Protein AF-A0A099NRI6-F1 (afdb_monomer)

Radius of gyration: 24.48 Å; Cα contacts (8 Å, |Δi|>4): 90; chains: 1; bounding box: 58×40×62 Å

Foldseek 3Di:
DDPPVVVVPPPPPPPDPDPDPDDPDDDDPDDDDDDQCPPPVRVHQFDDDDVPDDCVVVLVDQLVADDPGHHAALSNDDVNRSHPVRRVVRVVSVVQVVCVVVVNDDDDDDDD

Secondary structure (DSSP, 8-state):
---GGGGTTT--TT---S------PPPPS------TTT-TTTSSSS--PPTT---HHHHHHHHH-BTTB---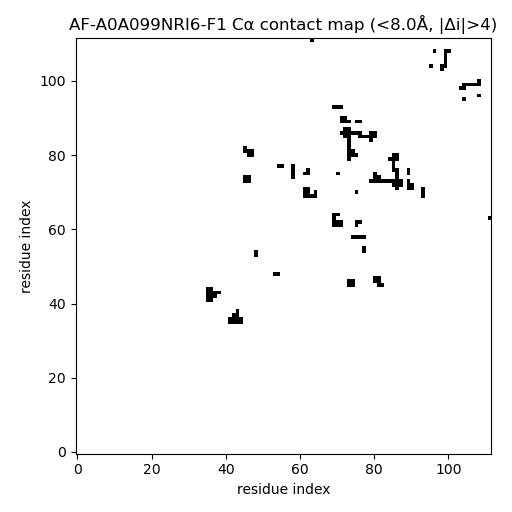SGGG-STTTTSHHHHHHHHHHHHHHHHHHTTSS--PPP--

Solvent-accessible surface area (backbone atoms only — not comparable to full-atom values): 7332 Å² total; per-residue (Å²): 132,84,63,75,65,73,74,54,76,77,61,67,90,76,75,79,87,62,91,77,82,69,79,83,77,74,80,78,95,74,87,87,82,88,57,43,63,75,34,91,89,61,58,35,88,64,60,78,78,59,95,89,62,76,61,61,67,60,25,52,52,33,63,66,38,55,97,92,46,76,50,60,29,23,78,30,35,80,75,41,48,54,32,72,67,12,23,50,50,28,42,50,52,51,51,51,52,51,32,32,75,71,71,76,40,92,74,83,77,87,87,126

InterPro domains:
  IPR002937 Amine oxidase [PF01593] (25-99)
  IPR036188 FAD/NAD(P)-binding domain superfamily [G3DSA:3.50.50.60] (4-105)
  IPR036188 FAD/NAD(P)-binding domain superfamily [SSF51905] (36-99)
  IPR050281 Flavin monoamine oxidase and related enzymes [PTHR10742] (23-101)

Structure (mmCIF, N/CA/C/O backbone):
data_AF-A0A099NRI6-F1
#
_entry.id   AF-A0A099NRI6-F1
#
loop_
_atom_site.group_PDB
_atom_site.id
_atom_site.type_symbol
_atom_site.label_atom_id
_atom_site.label_alt_id
_atom_site.label_comp_id
_atom_site.label_asym_id
_atom_site.label_entity_id
_atom_site.label_seq_id
_atom_site.pdbx_PDB_ins_code
_atom_site.Cartn_x
_atom_site.Cartn_y
_atom_site.Cartn_z
_atom_site.occupancy
_atom_site.B_iso_or_equiv
_atom_site.auth_seq_id
_atom_site.auth_comp_id
_atom_site.auth_asym_id
_atom_site.auth_atom_id
_atom_site.pdbx_PDB_model_num
ATOM 1 N N . MET A 1 1 ? 14.357 18.597 -24.583 1.00 46.09 1 MET A N 1
ATOM 2 C CA . MET A 1 1 ? 15.428 17.756 -24.014 1.00 46.09 1 MET A CA 1
ATOM 3 C C . MET A 1 1 ? 15.302 16.411 -24.700 1.00 46.09 1 MET A C 1
ATOM 5 O O . MET A 1 1 ? 14.300 15.746 -24.494 1.00 46.09 1 MET A O 1
ATOM 9 N N . GLU A 1 2 ? 16.215 16.097 -25.615 1.00 37.53 2 GLU A N 1
ATOM 10 C CA . GLU A 1 2 ? 16.196 14.830 -26.359 1.00 37.53 2 GLU A CA 1
ATOM 11 C C . GLU A 1 2 ? 16.458 13.655 -25.391 1.00 37.53 2 GLU A C 1
ATOM 13 O O . GLU A 1 2 ? 17.351 13.779 -24.544 1.00 37.53 2 GLU A O 1
ATOM 18 N N . PRO A 1 3 ? 15.707 12.539 -25.466 1.00 45.16 3 PRO A N 1
ATOM 19 C CA . PRO A 1 3 ? 15.948 11.371 -24.623 1.00 45.16 3 PRO A CA 1
ATOM 20 C C . PRO A 1 3 ? 17.360 10.811 -24.848 1.00 45.16 3 PRO A C 1
ATOM 22 O O . PRO A 1 3 ? 17.841 10.779 -25.977 1.00 45.16 3 PRO A O 1
ATOM 25 N N . ILE A 1 4 ? 17.997 10.283 -23.795 1.00 54.03 4 ILE A N 1
ATOM 26 C CA . ILE A 1 4 ? 19.332 9.639 -23.845 1.00 54.03 4 ILE A CA 1
ATOM 27 C C . ILE A 1 4 ? 19.427 8.542 -24.928 1.00 54.03 4 ILE A C 1
ATOM 29 O O . ILE A 1 4 ? 20.513 8.282 -25.444 1.00 54.03 4 ILE A O 1
ATOM 33 N N . LEU A 1 5 ? 18.294 7.960 -25.335 1.00 48.59 5 LEU A N 1
ATOM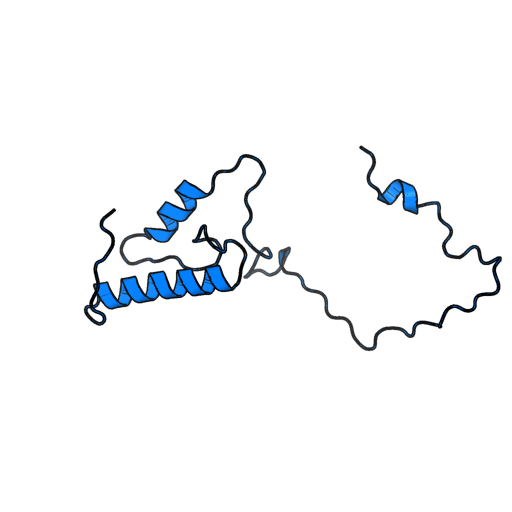 34 C CA . LEU A 1 5 ? 18.203 6.973 -26.414 1.00 48.59 5 LEU A CA 1
ATOM 35 C C . LEU A 1 5 ? 18.783 7.469 -27.752 1.00 48.59 5 LEU A C 1
ATOM 37 O O . LEU A 1 5 ? 19.362 6.668 -28.481 1.00 48.59 5 LEU A O 1
ATOM 41 N N . SER A 1 6 ? 18.723 8.771 -28.061 1.00 49.31 6 SER A N 1
ATOM 42 C CA . SER A 1 6 ? 19.280 9.302 -29.317 1.00 49.31 6 SER A CA 1
ATOM 43 C C . SER A 1 6 ? 20.814 9.298 -29.365 1.00 49.31 6 SER A C 1
ATOM 45 O O . SER A 1 6 ? 21.387 9.358 -30.450 1.00 49.31 6 SER A O 1
ATOM 47 N N . ARG A 1 7 ? 21.500 9.167 -28.217 1.00 48.09 7 ARG A N 1
ATOM 48 C CA . ARG A 1 7 ? 22.970 9.047 -28.152 1.00 48.09 7 ARG A CA 1
ATOM 49 C C . ARG A 1 7 ? 23.482 7.612 -28.260 1.00 48.09 7 ARG A C 1
ATOM 51 O O . ARG A 1 7 ? 24.679 7.427 -28.444 1.00 48.09 7 ARG A O 1
ATOM 58 N N . LEU A 1 8 ? 22.602 6.618 -28.151 1.00 51.50 8 LEU A N 1
ATOM 59 C CA . LEU A 1 8 ? 22.966 5.201 -28.242 1.00 51.50 8 LEU A CA 1
ATOM 60 C C . LEU A 1 8 ? 22.684 4.597 -29.623 1.00 51.50 8 LEU A C 1
ATOM 62 O O . LEU A 1 8 ? 23.219 3.543 -29.934 1.00 51.50 8 LEU A O 1
ATOM 66 N N . ALA A 1 9 ? 21.898 5.267 -30.471 1.00 54.41 9 ALA A N 1
ATOM 67 C CA . ALA A 1 9 ? 21.488 4.730 -31.772 1.00 54.41 9 ALA A CA 1
ATOM 68 C C . ALA A 1 9 ? 22.631 4.582 -32.800 1.00 54.41 9 ALA A C 1
ATOM 70 O O . ALA A 1 9 ? 22.467 3.852 -33.770 1.00 54.41 9 ALA A O 1
ATOM 71 N N . ASN A 1 10 ? 23.770 5.254 -32.593 1.00 51.00 10 ASN A N 1
ATOM 72 C CA . ASN A 1 10 ? 24.896 5.270 -33.539 1.00 51.00 10 ASN A CA 1
ATOM 73 C C . ASN A 1 10 ? 26.183 4.649 -32.976 1.00 51.00 10 ASN A C 1
ATOM 75 O O . ASN A 1 10 ? 27.239 4.783 -33.591 1.00 51.00 10 ASN A O 1
ATOM 79 N N . VAL A 1 11 ? 26.126 4.018 -31.800 1.00 54.19 11 VAL A N 1
ATOM 80 C CA . VAL A 1 11 ? 27.243 3.195 -31.333 1.00 54.19 11 VAL A CA 1
ATOM 81 C C . VAL A 1 11 ? 27.004 1.806 -31.893 1.00 54.19 11 VAL A C 1
ATOM 83 O O . VAL A 1 11 ? 26.160 1.067 -31.392 1.00 54.19 11 VAL A O 1
ATOM 86 N N . ASP A 1 12 ? 27.723 1.491 -32.963 1.00 54.84 12 ASP A N 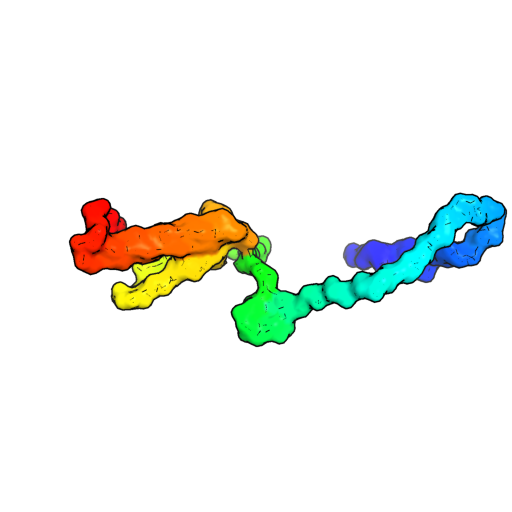1
ATOM 87 C CA . ASP A 1 12 ? 27.823 0.130 -33.458 1.00 54.84 12 ASP A CA 1
ATOM 88 C C . ASP A 1 12 ? 28.593 -0.685 -32.410 1.00 54.84 12 ASP A C 1
ATOM 90 O O . ASP A 1 12 ? 29.818 -0.620 -32.313 1.00 54.84 12 ASP A O 1
ATOM 94 N N . LEU A 1 13 ? 27.856 -1.370 -31.532 1.00 57.50 13 LEU A N 1
ATOM 95 C CA . LEU A 1 13 ? 28.435 -2.222 -30.489 1.00 57.50 13 LEU A CA 1
ATOM 96 C C . LEU A 1 13 ? 29.176 -3.432 -31.085 1.00 57.50 13 LEU A C 1
ATOM 98 O O . LEU A 1 13 ? 29.919 -4.089 -30.355 1.00 57.50 13 LEU A O 1
ATOM 102 N N . ASP A 1 14 ? 29.011 -3.668 -32.390 1.00 55.22 14 ASP A N 1
ATOM 103 C CA . ASP A 1 14 ? 29.600 -4.767 -33.145 1.00 55.22 14 ASP A CA 1
ATOM 104 C C . ASP A 1 14 ? 30.790 -4.321 -34.027 1.00 55.22 14 ASP A C 1
ATOM 106 O O . ASP A 1 14 ? 31.357 -5.147 -34.747 1.00 55.22 14 ASP A O 1
ATOM 110 N N . SER A 1 15 ? 31.225 -3.047 -33.982 1.00 54.59 15 SER A N 1
ATOM 111 C CA . SER A 1 15 ? 32.421 -2.600 -34.717 1.00 54.59 15 SER A CA 1
ATOM 112 C C . SER A 1 15 ? 33.699 -3.095 -34.023 1.00 54.59 15 SER A C 1
ATOM 114 O O . SER A 1 15 ? 34.285 -2.424 -33.168 1.00 54.59 15 SER A O 1
ATOM 116 N N . ASP A 1 16 ? 34.093 -4.316 -34.362 1.00 54.47 16 ASP A N 1
ATOM 117 C CA . ASP A 1 16 ? 35.174 -5.068 -33.737 1.00 54.47 16 ASP A CA 1
ATOM 118 C C . ASP A 1 16 ? 36.514 -4.852 -34.473 1.00 54.47 16 ASP A C 1
ATOM 120 O O . ASP A 1 16 ? 36.836 -5.543 -35.436 1.00 54.47 16 ASP A O 1
ATOM 124 N N . GLU A 1 17 ? 37.313 -3.874 -34.030 1.00 55.03 17 GLU A N 1
ATOM 125 C CA . GLU A 1 17 ? 38.732 -3.728 -34.428 1.00 55.03 17 GLU A CA 1
ATOM 126 C C . GLU A 1 17 ? 39.711 -3.899 -33.245 1.00 55.03 17 GLU A C 1
ATOM 128 O O . GLU A 1 17 ? 40.903 -3.608 -33.353 1.00 55.03 17 GLU A O 1
ATOM 133 N N . THR A 1 18 ? 39.262 -4.439 -32.108 1.00 54.97 18 THR A N 1
ATOM 134 C CA . THR A 1 18 ? 40.155 -4.780 -30.988 1.00 54.97 18 THR A CA 1
ATOM 135 C C . THR A 1 18 ? 39.946 -6.220 -30.574 1.00 54.97 18 THR A C 1
ATOM 137 O O . THR A 1 18 ? 38.971 -6.504 -29.894 1.00 54.97 18 THR A O 1
ATOM 140 N N . GLN A 1 19 ? 40.893 -7.084 -30.960 1.00 51.88 19 GLN A N 1
ATOM 141 C CA . GLN A 1 19 ? 41.028 -8.496 -30.584 1.00 51.88 19 GLN A CA 1
ATOM 142 C C . GLN A 1 19 ? 40.302 -8.824 -29.267 1.00 51.88 19 GLN A C 1
ATOM 144 O O . GLN A 1 19 ? 40.804 -8.553 -28.172 1.00 51.88 19 GLN A O 1
ATOM 149 N N . ASP A 1 20 ? 39.077 -9.332 -29.420 1.00 54.56 20 ASP A N 1
ATOM 150 C CA . ASP A 1 20 ? 38.072 -9.374 -28.370 1.00 54.56 20 ASP A CA 1
ATOM 151 C C . ASP A 1 20 ? 38.407 -10.451 -27.328 1.00 54.56 20 ASP A C 1
ATOM 153 O O . ASP A 1 20 ? 38.149 -11.641 -27.500 1.00 54.56 20 ASP A O 1
ATOM 157 N N . ASN A 1 21 ? 39.024 -10.021 -26.228 1.00 59.41 21 ASN A N 1
ATOM 158 C CA . ASN A 1 21 ? 39.270 -10.838 -25.041 1.00 59.41 21 ASN A CA 1
ATOM 159 C C . ASN A 1 21 ? 38.057 -10.824 -24.079 1.00 59.41 21 ASN A C 1
ATOM 161 O O . ASN A 1 21 ? 38.210 -11.126 -22.891 1.00 59.41 21 ASN A O 1
ATOM 165 N N . ARG A 1 22 ? 36.856 -10.420 -24.532 1.00 66.38 22 ARG A N 1
ATOM 166 C CA . ARG A 1 22 ? 35.641 -10.447 -23.708 1.00 66.38 22 ARG A CA 1
ATOM 167 C C . ARG A 1 22 ? 35.253 -11.891 -23.425 1.00 66.38 22 ARG A C 1
ATOM 169 O O . ARG A 1 22 ? 35.153 -12.746 -24.303 1.00 66.38 22 ARG A O 1
ATOM 176 N N . VAL A 1 23 ? 34.999 -12.152 -22.149 1.00 73.50 23 VAL A N 1
ATOM 177 C CA . VAL A 1 23 ? 34.400 -13.401 -21.688 1.00 73.50 23 VAL A CA 1
ATOM 178 C C . VAL A 1 23 ? 33.053 -13.562 -22.396 1.00 73.50 23 VAL A C 1
ATOM 180 O O . VAL A 1 23 ? 32.150 -12.754 -22.191 1.00 73.50 23 VAL A O 1
ATOM 183 N N . GLN A 1 24 ? 32.924 -14.599 -23.226 1.00 79.94 24 GLN A N 1
ATOM 184 C CA . GLN A 1 24 ? 31.656 -15.005 -23.834 1.00 79.94 24 GLN A CA 1
ATOM 185 C C . GLN A 1 24 ? 30.617 -15.240 -22.728 1.00 79.94 24 GLN A C 1
ATOM 187 O O . GLN A 1 24 ? 30.720 -16.192 -21.950 1.00 79.94 24 GLN A O 1
ATOM 192 N N . VAL A 1 25 ? 29.627 -14.350 -22.631 1.00 84.50 25 VAL A N 1
ATOM 193 C CA . VAL A 1 25 ? 28.538 -14.474 -21.659 1.00 84.50 25 VAL A CA 1
ATOM 194 C C . VAL A 1 25 ? 27.534 -15.491 -22.191 1.00 84.50 25 VAL A C 1
ATOM 196 O O . VAL A 1 25 ? 26.944 -15.310 -23.252 1.00 84.50 25 VAL A O 1
ATOM 199 N N . THR A 1 26 ? 27.337 -16.579 -21.451 1.00 92.25 26 THR A N 1
ATOM 200 C CA . THR A 1 26 ? 26.343 -17.602 -21.803 1.00 92.25 26 THR A CA 1
ATOM 201 C C . THR A 1 26 ? 24.923 -17.069 -21.556 1.00 92.25 26 THR A C 1
ATOM 203 O O . THR A 1 26 ? 24.720 -16.358 -20.567 1.00 92.25 26 THR A O 1
ATOM 206 N N . PRO A 1 27 ? 23.925 -17.411 -22.397 1.00 92.50 27 PRO A N 1
ATOM 207 C CA . PRO A 1 27 ? 22.534 -17.026 -22.165 1.00 92.50 27 PRO A CA 1
ATOM 208 C C . PRO A 1 27 ? 22.007 -17.471 -20.788 1.00 92.50 27 PRO A C 1
ATOM 210 O O . PRO A 1 27 ? 22.434 -18.510 -20.273 1.00 92.50 27 PRO A O 1
ATOM 213 N N . PRO A 1 28 ? 21.061 -16.725 -20.185 1.00 94.75 28 PRO A N 1
ATOM 214 C CA . PRO A 1 28 ? 20.482 -17.098 -18.901 1.00 94.75 28 PRO A CA 1
ATOM 215 C C . PRO A 1 28 ? 19.706 -18.418 -19.004 1.00 94.75 28 PRO A C 1
ATOM 217 O O . PRO A 1 28 ? 19.002 -18.665 -19.980 1.00 94.75 28 PRO A O 1
ATOM 220 N N . VAL A 1 29 ? 19.784 -19.245 -17.957 1.00 97.25 29 VAL A N 1
ATOM 221 C CA . VAL A 1 29 ? 19.035 -20.516 -17.870 1.00 97.25 29 VAL A CA 1
ATOM 222 C C . VAL A 1 29 ? 17.525 -20.273 -17.747 1.00 97.25 29 VAL A C 1
ATOM 224 O O . VAL A 1 29 ? 16.726 -21.064 -18.237 1.00 97.25 29 VAL A O 1
ATOM 227 N N . ASN A 1 30 ? 17.126 -19.188 -17.079 1.00 96.81 30 ASN A N 1
ATOM 228 C CA . ASN A 1 30 ? 15.731 -18.800 -16.901 1.00 96.81 30 ASN A CA 1
ATOM 229 C C . ASN A 1 30 ? 15.621 -17.280 -16.717 1.00 96.81 30 ASN A C 1
ATOM 231 O O . ASN A 1 30 ? 16.551 -16.635 -16.232 1.00 96.81 30 ASN A O 1
ATOM 235 N N . THR A 1 31 ? 14.483 -16.699 -17.082 1.00 96.31 31 THR A N 1
ATOM 236 C CA . THR A 1 31 ? 14.179 -15.279 -16.882 1.00 96.31 31 THR A CA 1
ATOM 237 C C . THR A 1 31 ? 12.733 -15.130 -16.430 1.00 96.31 31 THR A C 1
ATOM 239 O O . THR A 1 31 ? 11.822 -15.663 -17.056 1.00 96.31 31 THR A O 1
ATOM 242 N N . ILE A 1 32 ? 12.523 -14.388 -15.342 1.00 96.88 32 ILE A N 1
ATOM 243 C CA . ILE A 1 32 ? 11.199 -14.047 -14.812 1.00 96.88 32 ILE A CA 1
ATOM 244 C C . ILE A 1 32 ? 11.106 -12.524 -14.775 1.00 96.88 32 ILE A C 1
ATOM 246 O O . ILE A 1 32 ? 12.014 -11.861 -14.279 1.00 96.88 32 ILE A O 1
ATOM 250 N N . VAL A 1 33 ? 10.011 -11.978 -15.301 1.00 96.75 33 VAL A N 1
ATOM 251 C CA . VAL A 1 33 ? 9.772 -10.533 -15.392 1.00 96.75 33 VAL A CA 1
ATOM 252 C C . VAL A 1 33 ? 8.476 -10.206 -14.661 1.00 96.75 33 VAL A C 1
ATOM 254 O O . VAL A 1 33 ? 7.470 -10.894 -14.832 1.00 96.75 33 VAL A O 1
ATOM 257 N N . SER A 1 34 ? 8.498 -9.169 -13.827 1.00 95.88 34 SER A N 1
ATOM 258 C CA . SER A 1 34 ? 7.305 -8.700 -13.126 1.00 95.88 34 SER A CA 1
ATOM 259 C C . SER A 1 34 ? 6.383 -7.913 -14.059 1.00 95.88 34 SER A C 1
ATOM 261 O O . SER A 1 34 ? 6.819 -7.278 -15.017 1.00 95.88 34 SER A O 1
ATOM 263 N N . GLN A 1 35 ? 5.086 -7.946 -13.763 1.00 96.94 35 GLN A N 1
ATOM 264 C CA . GLN A 1 35 ? 4.047 -7.269 -14.544 1.00 96.94 35 GLN A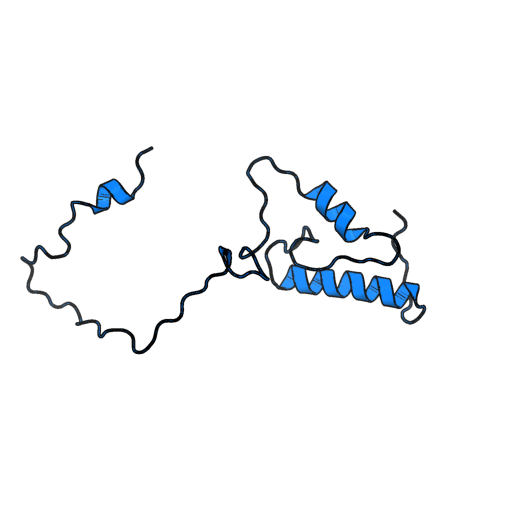 CA 1
ATOM 265 C C . GLN A 1 35 ? 3.127 -6.431 -13.642 1.00 96.94 35 GLN A C 1
ATOM 267 O O . GLN A 1 35 ? 1.917 -6.387 -13.838 1.00 96.94 35 GLN A O 1
ATOM 272 N N . TRP A 1 36 ? 3.711 -5.749 -12.650 1.00 97.31 36 TRP A N 1
ATOM 273 C CA . TRP A 1 36 ? 2.996 -5.003 -11.604 1.00 97.31 36 TRP A CA 1
ATOM 274 C C . TRP A 1 36 ? 1.894 -4.076 -12.132 1.00 97.31 36 TRP A C 1
ATOM 276 O O . TRP A 1 36 ? 0.784 -4.069 -11.609 1.00 97.31 36 TRP A O 1
ATOM 286 N N . THR A 1 37 ? 2.174 -3.325 -13.200 1.00 97.25 37 THR A N 1
ATOM 287 C CA . THR A 1 37 ? 1.234 -2.349 -13.775 1.00 97.25 37 THR A CA 1
ATOM 288 C C . THR A 1 37 ? -0.036 -2.987 -14.343 1.00 97.25 37 THR A C 1
ATOM 290 O O . THR A 1 37 ? -1.094 -2.363 -14.311 1.00 97.25 37 THR A O 1
ATOM 293 N N . VAL A 1 38 ? 0.060 -4.207 -14.880 1.00 97.19 38 VAL A N 1
ATOM 294 C CA . VAL A 1 38 ? -1.064 -4.901 -15.536 1.00 97.19 38 VAL A CA 1
ATOM 295 C C . VAL A 1 38 ? -1.670 -6.008 -14.672 1.00 97.19 38 VAL A C 1
ATOM 297 O O . VAL A 1 38 ? -2.712 -6.548 -15.037 1.00 97.19 38 VAL A O 1
ATOM 300 N N . ASP A 1 39 ? -1.058 -6.328 -13.529 1.00 97.44 39 ASP A N 1
ATOM 301 C CA . ASP A 1 39 ? -1.649 -7.215 -12.530 1.00 97.44 39 ASP A CA 1
ATOM 302 C C . ASP A 1 39 ? -2.986 -6.619 -12.040 1.00 97.44 39 ASP A C 1
ATOM 304 O O . ASP A 1 39 ? -3.001 -5.486 -11.542 1.00 97.44 39 ASP A O 1
ATOM 308 N N . PRO A 1 40 ? -4.120 -7.340 -12.160 1.00 97.44 40 PRO A N 1
ATOM 309 C CA . PRO A 1 40 ? -5.431 -6.819 -11.778 1.00 97.44 40 PRO A CA 1
ATOM 310 C C . PRO A 1 40 ? -5.573 -6.523 -10.277 1.00 97.44 40 PRO A C 1
ATOM 312 O O . PRO A 1 40 ? -6.447 -5.735 -9.910 1.00 97.44 40 PRO A O 1
ATOM 315 N N . PHE A 1 41 ? -4.740 -7.119 -9.420 1.00 96.81 41 PHE A N 1
ATOM 316 C CA . PHE A 1 41 ? -4.792 -6.939 -7.969 1.00 96.81 41 PHE A CA 1
ATOM 317 C C . PHE A 1 41 ? -3.824 -5.871 -7.452 1.00 96.81 41 PHE A C 1
ATOM 319 O O . PHE A 1 41 ? -4.064 -5.324 -6.377 1.00 96.81 41 PHE A O 1
ATOM 326 N N . SER A 1 42 ? -2.764 -5.543 -8.198 1.00 96.00 42 SER A N 1
ATOM 327 C CA . SER A 1 42 ? -1.803 -4.495 -7.809 1.00 96.00 42 SER A CA 1
ATOM 328 C C . SER A 1 42 ? -1.971 -3.202 -8.603 1.00 96.00 42 SER A C 1
ATOM 330 O O . SER A 1 42 ? -1.927 -2.119 -8.025 1.00 96.00 42 SER A O 1
ATOM 332 N N . ARG A 1 43 ? -2.201 -3.295 -9.922 1.00 96.56 43 ARG A N 1
ATOM 333 C CA . ARG A 1 43 ? -2.374 -2.156 -10.848 1.00 96.56 43 ARG A CA 1
ATOM 334 C C . ARG A 1 43 ? -1.246 -1.111 -10.779 1.00 96.56 43 ARG A C 1
ATOM 336 O O . ARG A 1 43 ? -1.453 0.059 -11.102 1.00 96.56 43 ARG A O 1
ATOM 343 N N . GLY A 1 44 ? -0.060 -1.529 -10.350 1.00 96.50 44 GLY A N 1
ATOM 344 C CA . GLY A 1 44 ? 1.064 -0.676 -9.980 1.00 96.50 44 GLY A CA 1
ATOM 345 C C . GLY A 1 44 ? 1.986 -1.378 -8.982 1.00 96.50 44 GLY A C 1
ATOM 346 O O . GLY A 1 44 ? 1.718 -2.505 -8.570 1.00 96.50 44 GLY A O 1
ATOM 347 N N . SER A 1 45 ? 3.087 -0.718 -8.619 1.00 96.31 45 SER A N 1
ATOM 348 C CA . SER A 1 45 ? 4.078 -1.271 -7.683 1.00 96.31 45 SER A CA 1
ATOM 349 C C . SER A 1 45 ? 3.885 -0.752 -6.255 1.00 96.31 45 SER A C 1
ATOM 351 O O . SER A 1 45 ? 3.856 -1.540 -5.317 1.00 96.31 45 SER A O 1
ATOM 353 N N . TYR A 1 46 ? 3.778 0.567 -6.092 1.00 95.62 46 TYR A N 1
ATOM 354 C CA . TYR A 1 46 ? 3.622 1.258 -4.809 1.00 95.62 46 TYR A CA 1
ATOM 355 C C . TYR A 1 46 ? 3.064 2.668 -5.041 1.00 95.62 46 TYR A C 1
ATOM 357 O O . TYR A 1 46 ? 3.175 3.207 -6.149 1.00 95.62 46 TYR A O 1
ATOM 365 N N . ALA A 1 47 ? 2.468 3.264 -4.011 1.00 92.75 47 ALA A N 1
ATOM 366 C CA . ALA A 1 47 ? 1.976 4.630 -4.048 1.00 92.75 47 ALA A CA 1
ATOM 367 C C . ALA A 1 47 ? 3.124 5.646 -4.079 1.00 92.75 47 ALA A C 1
ATOM 369 O O . ALA A 1 47 ? 4.181 5.471 -3.473 1.00 92.75 47 ALA A O 1
ATOM 370 N N . ALA A 1 48 ? 2.902 6.735 -4.808 1.00 90.81 48 ALA A N 1
ATOM 371 C CA . ALA A 1 48 ? 3.807 7.869 -4.877 1.00 90.81 48 ALA A CA 1
ATOM 372 C C . ALA A 1 48 ? 3.009 9.138 -5.187 1.00 90.81 48 ALA A C 1
ATOM 374 O O . ALA A 1 48 ? 1.998 9.094 -5.889 1.00 90.81 48 ALA A O 1
ATOM 375 N N . CYS A 1 49 ? 3.496 10.268 -4.688 1.00 91.00 49 CYS A N 1
ATOM 376 C CA . CYS A 1 49 ? 2.944 11.584 -4.988 1.00 91.00 49 CYS A CA 1
ATOM 377 C C . CYS A 1 49 ? 3.543 12.126 -6.285 1.00 91.00 49 CYS A C 1
ATOM 379 O O . CYS A 1 49 ? 4.737 11.941 -6.548 1.00 91.00 49 CYS A O 1
ATOM 381 N N . LYS A 1 50 ? 2.744 12.826 -7.093 1.00 92.50 50 LYS A N 1
ATOM 382 C CA . LYS A 1 50 ? 3.294 13.614 -8.198 1.00 92.50 50 LYS A CA 1
ATOM 383 C C . LYS A 1 50 ? 3.928 14.892 -7.646 1.00 92.50 50 LYS A C 1
ATOM 385 O O . LYS A 1 50 ? 3.583 15.333 -6.549 1.00 92.50 50 LYS A O 1
ATOM 390 N N . PRO A 1 51 ? 4.843 15.529 -8.396 1.00 94.38 51 PRO A N 1
ATOM 391 C CA . PRO A 1 51 ? 5.350 16.840 -8.016 1.00 94.38 51 PRO A CA 1
ATOM 392 C C . PRO A 1 51 ? 4.202 17.836 -7.796 1.00 94.38 51 PRO A C 1
ATOM 394 O O . PRO A 1 51 ? 3.424 18.089 -8.714 1.00 94.38 51 PRO A O 1
ATOM 397 N N . GLY A 1 52 ? 4.126 18.396 -6.587 1.00 94.38 52 GLY A N 1
ATOM 398 C CA . GLY A 1 52 ? 3.092 19.353 -6.184 1.00 94.38 52 GLY A CA 1
ATOM 399 C C . GLY A 1 52 ? 1.881 18.754 -5.462 1.00 94.38 52 GLY A C 1
ATOM 400 O O . GLY A 1 52 ? 1.066 19.531 -4.973 1.00 94.38 52 GLY A O 1
ATOM 401 N N . ASP A 1 53 ? 1.765 17.427 -5.359 1.00 92.75 53 ASP A N 1
ATOM 402 C CA . ASP A 1 53 ? 0.735 16.793 -4.530 1.00 92.75 53 ASP A CA 1
ATOM 403 C C . ASP A 1 53 ? 1.093 16.897 -3.035 1.00 92.75 53 ASP A C 1
ATOM 405 O O . ASP A 1 53 ? 2.266 16.805 -2.661 1.00 92.75 53 ASP A O 1
ATOM 409 N N . ASP A 1 54 ? 0.071 17.012 -2.184 1.00 92.81 54 ASP A N 1
ATOM 410 C CA . ASP A 1 54 ? 0.177 16.841 -0.733 1.00 92.81 54 ASP A CA 1
ATOM 411 C C . ASP A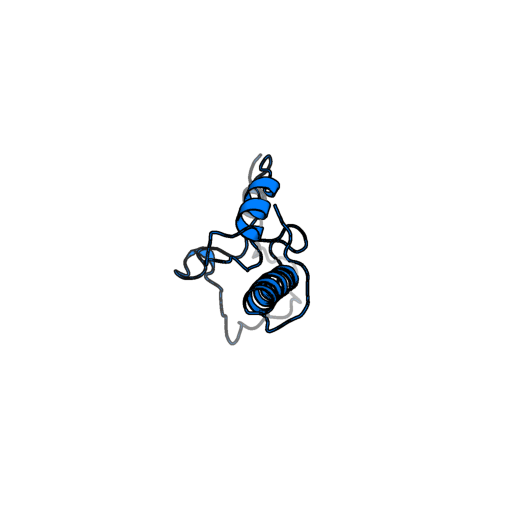 1 54 ? -0.664 15.623 -0.302 1.00 92.81 54 ASP A C 1
ATOM 413 O O . ASP A 1 54 ? -1.896 15.668 -0.385 1.00 92.81 54 ASP A O 1
ATOM 417 N N . PRO A 1 55 ? -0.038 14.511 0.130 1.00 93.00 55 PRO A N 1
ATOM 418 C CA . PRO A 1 55 ? -0.763 13.316 0.554 1.00 93.00 55 PRO A CA 1
ATOM 419 C C . PRO A 1 55 ? -1.333 13.420 1.970 1.00 93.00 55 PRO A C 1
ATOM 421 O O . PRO A 1 55 ? -2.032 12.499 2.390 1.00 93.00 55 PRO A O 1
ATOM 424 N N . THR A 1 56 ? -1.025 14.479 2.723 1.00 93.94 56 THR A N 1
ATOM 425 C CA . THR A 1 56 ? -1.308 14.566 4.162 1.00 93.94 56 THR A CA 1
ATOM 426 C C . THR A 1 56 ? -2.793 14.401 4.452 1.00 93.94 56 THR A C 1
ATOM 428 O O . THR A 1 56 ? -3.170 13.512 5.214 1.00 93.94 56 THR A O 1
ATOM 431 N N . ASP A 1 57 ? -3.649 15.180 3.787 1.00 93.81 57 ASP A N 1
ATOM 432 C CA . ASP A 1 57 ? -5.097 15.102 3.991 1.00 93.81 57 ASP A CA 1
ATOM 433 C C . ASP A 1 57 ? -5.652 13.722 3.619 1.00 93.81 57 ASP A C 1
ATOM 435 O O . ASP A 1 57 ? -6.476 13.169 4.349 1.00 93.81 57 ASP A O 1
ATOM 439 N N . LEU A 1 58 ? -5.188 13.135 2.510 1.00 93.81 58 LEU A N 1
ATOM 440 C CA . LEU A 1 58 ? -5.611 11.801 2.079 1.00 93.81 58 LEU A CA 1
ATOM 441 C C . LEU A 1 58 ? -5.239 10.744 3.122 1.00 93.81 58 LEU A C 1
ATOM 443 O O . LEU A 1 58 ? -6.087 9.940 3.510 1.00 93.81 58 LEU A O 1
ATOM 447 N N . VAL A 1 59 ? -3.986 10.753 3.578 1.00 95.38 59 VAL A N 1
ATOM 448 C CA . VAL A 1 59 ? -3.501 9.798 4.573 1.00 95.38 59 VAL A CA 1
ATOM 449 C C . VAL A 1 59 ? -4.261 9.975 5.880 1.00 95.38 59 VAL A C 1
ATOM 451 O O . VAL A 1 59 ? -4.787 8.984 6.369 1.00 95.38 59 VAL A O 1
ATOM 454 N N . ILE A 1 60 ? -4.447 11.204 6.378 1.00 94.50 60 ILE A N 1
ATOM 455 C CA . ILE A 1 60 ? -5.248 11.464 7.586 1.00 94.50 60 ILE A CA 1
ATOM 456 C C . ILE A 1 60 ? -6.636 10.830 7.457 1.00 94.50 60 ILE A C 1
ATOM 458 O O . ILE A 1 60 ? -7.073 10.128 8.362 1.00 94.50 60 ILE A O 1
ATOM 462 N N . HIS A 1 61 ? -7.333 11.003 6.332 1.00 94.69 61 HIS A N 1
ATOM 463 C CA . HIS A 1 61 ? -8.653 10.388 6.153 1.00 94.69 61 HIS A CA 1
ATOM 464 C C . HIS A 1 61 ? -8.605 8.850 6.129 1.00 94.69 61 HIS A C 1
ATOM 466 O O . HIS A 1 61 ? -9.508 8.204 6.660 1.00 94.69 61 HIS A O 1
ATOM 472 N N . LEU A 1 62 ? -7.559 8.248 5.558 1.00 96.06 62 LEU A N 1
ATOM 473 C CA . LEU A 1 62 ? -7.377 6.793 5.561 1.00 96.06 62 LEU A CA 1
ATOM 474 C C . LEU A 1 62 ? -7.051 6.257 6.963 1.00 96.06 62 LEU A C 1
ATOM 476 O O . LEU A 1 62 ? -7.625 5.248 7.368 1.00 96.06 62 LEU A O 1
ATOM 480 N N . GLU A 1 63 ? -6.206 6.956 7.725 1.00 94.12 63 GLU A N 1
ATOM 481 C CA . GLU A 1 63 ? -5.897 6.642 9.128 1.00 94.12 63 GLU A CA 1
ATOM 482 C C . GLU A 1 63 ? -7.127 6.764 10.029 1.00 94.12 63 GLU A C 1
ATOM 484 O O . GLU A 1 63 ? -7.316 5.993 10.969 1.00 94.12 63 GLU A O 1
ATOM 489 N N . ARG A 1 64 ? -8.009 7.715 9.724 1.00 92.81 64 ARG A N 1
ATOM 490 C CA . ARG A 1 64 ? -9.283 7.889 10.419 1.00 92.81 64 ARG A CA 1
ATOM 491 C C . ARG A 1 64 ? -10.279 6.778 10.114 1.00 92.81 64 ARG A C 1
ATOM 493 O O . ARG A 1 64 ? -11.065 6.419 10.984 1.00 92.81 64 ARG A O 1
ATOM 500 N N . GLY A 1 65 ? -10.239 6.168 8.934 1.00 93.56 65 GLY A N 1
ATOM 501 C CA . GLY A 1 65 ? -11.213 5.145 8.551 1.00 93.56 65 GLY A CA 1
ATOM 502 C C . GLY A 1 65 ? -12.646 5.683 8.448 1.00 93.56 65 GLY A C 1
ATOM 503 O O . GLY A 1 65 ? -12.886 6.889 8.432 1.00 93.56 65 GLY A O 1
ATOM 504 N N . LEU A 1 66 ? -13.620 4.776 8.343 1.00 93.06 66 LEU A N 1
ATOM 505 C CA . LEU A 1 66 ? -15.033 5.120 8.172 1.00 93.06 66 LEU A CA 1
ATOM 506 C C . LEU A 1 66 ? -15.940 4.136 8.927 1.00 93.06 66 LEU A C 1
ATOM 508 O O . LEU A 1 66 ? -16.154 3.012 8.478 1.00 93.06 66 LEU A O 1
ATOM 512 N N . ASP A 1 67 ? -16.502 4.569 10.061 1.00 89.31 67 ASP A N 1
ATOM 513 C CA . ASP A 1 67 ? -17.363 3.769 10.954 1.00 89.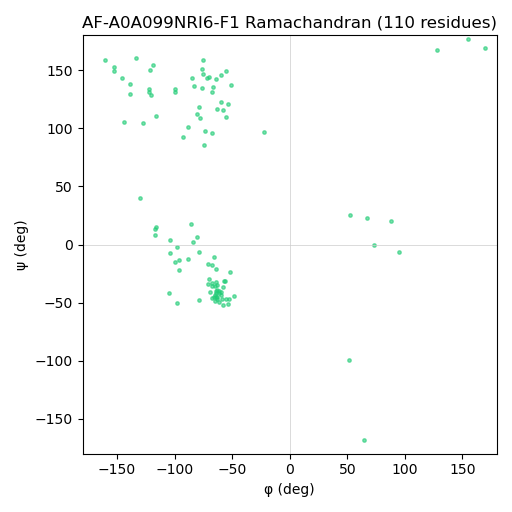31 67 ASP A CA 1
ATOM 514 C C . ASP A 1 67 ? -16.743 2.413 11.361 1.00 89.31 67 ASP A C 1
ATOM 516 O O . ASP A 1 67 ? -15.927 2.335 12.284 1.00 89.31 67 ASP A O 1
ATOM 520 N N . LYS A 1 68 ? -17.136 1.320 10.699 1.00 92.44 68 LYS A N 1
ATOM 521 C CA . LYS A 1 68 ? -16.630 -0.044 10.935 1.00 92.44 68 LYS A CA 1
ATOM 522 C C . LYS A 1 68 ? -15.537 -0.458 9.951 1.00 92.44 68 LYS A C 1
ATOM 524 O O . LYS A 1 68 ? -15.010 -1.560 10.062 1.00 92.44 68 LYS A O 1
ATOM 529 N N . VAL A 1 69 ? -15.204 0.401 8.992 1.00 96.06 69 VAL A N 1
ATOM 530 C CA . VAL A 1 69 ? -14.192 0.158 7.964 1.00 96.06 69 VAL A CA 1
ATOM 531 C C . VAL A 1 69 ? -12.894 0.849 8.356 1.00 96.06 69 VAL A C 1
ATOM 533 O O . VAL A 1 69 ? -12.881 2.029 8.704 1.00 96.06 69 VAL A O 1
ATOM 536 N N . ARG A 1 70 ? -11.796 0.100 8.283 1.00 96.25 70 ARG A N 1
ATOM 537 C CA . ARG A 1 70 ? -10.434 0.555 8.573 1.00 96.25 70 ARG A CA 1
ATOM 538 C C . ARG A 1 70 ? -9.559 0.353 7.336 1.00 96.25 70 ARG A C 1
ATOM 540 O O . ARG A 1 70 ? -9.807 -0.585 6.576 1.00 96.25 70 ARG A O 1
ATOM 547 N N . PHE A 1 71 ? -8.545 1.197 7.148 1.00 98.06 71 PHE A N 1
ATOM 548 C CA . PHE A 1 71 ? -7.620 1.115 6.014 1.00 98.06 71 PHE A CA 1
ATOM 549 C C . PHE A 1 71 ? -6.186 0.920 6.505 1.00 98.06 71 PHE A C 1
ATOM 551 O O . PHE A 1 71 ? -5.698 1.670 7.345 1.00 98.06 71 PHE A O 1
ATOM 558 N N . ALA A 1 72 ? -5.512 -0.084 5.954 1.00 98.06 72 ALA A N 1
ATOM 559 C CA . ALA A 1 72 ? -4.109 -0.379 6.211 1.00 98.06 72 ALA A CA 1
ATOM 560 C C . ALA A 1 72 ? -3.382 -0.642 4.889 1.00 98.06 72 ALA A C 1
ATOM 562 O O . ALA A 1 72 ? -4.004 -0.980 3.879 1.00 98.06 72 ALA A O 1
ATOM 563 N N . GLY A 1 73 ? -2.058 -0.526 4.909 1.00 98.12 73 GLY A N 1
ATOM 564 C CA . GLY A 1 73 ? -1.202 -0.671 3.738 1.00 98.12 73 GLY A CA 1
ATOM 565 C C . GLY A 1 73 ? -0.260 0.517 3.577 1.00 98.12 73 GLY A C 1
ATOM 566 O O . GLY A 1 73 ? -0.427 1.555 4.217 1.00 98.12 73 GLY A O 1
ATOM 567 N N . GLU A 1 74 ? 0.737 0.366 2.706 1.00 97.56 74 GLU A N 1
ATOM 568 C CA . GLU A 1 74 ? 1.784 1.381 2.500 1.00 97.56 74 GLU A CA 1
ATOM 569 C C . GLU A 1 74 ? 1.225 2.756 2.098 1.00 97.56 74 GLU A C 1
ATOM 571 O O . GLU A 1 74 ? 1.736 3.778 2.536 1.00 97.56 74 GLU A O 1
ATOM 576 N N . HIS A 1 75 ? 0.104 2.781 1.376 1.00 96.50 75 HIS A N 1
ATOM 577 C CA . HIS A 1 75 ? -0.554 3.999 0.899 1.00 96.50 75 HIS A CA 1
ATOM 578 C C . HIS A 1 75 ? -1.426 4.697 1.962 1.00 96.50 75 HIS A C 1
ATOM 580 O O . HIS A 1 75 ? -2.161 5.627 1.641 1.00 96.50 75 HIS A O 1
ATOM 586 N N . THR A 1 76 ? -1.400 4.225 3.213 1.00 97.06 76 THR A N 1
ATOM 587 C CA . THR A 1 76 ? -2.240 4.719 4.324 1.00 97.06 76 THR A CA 1
ATOM 588 C C . THR A 1 76 ? -1.420 5.324 5.465 1.00 97.06 76 THR A C 1
ATOM 590 O O . THR A 1 76 ? -1.930 5.488 6.572 1.00 97.06 76 THR A O 1
ATOM 593 N N . ILE A 1 77 ? -0.131 5.584 5.238 1.00 95.69 77 ILE A N 1
ATOM 594 C CA . ILE A 1 77 ? 0.802 6.109 6.236 1.00 95.69 77 ILE A CA 1
ATOM 595 C C . ILE A 1 77 ? 1.813 7.032 5.553 1.00 95.69 77 ILE A C 1
ATOM 597 O O . ILE A 1 77 ? 2.226 6.770 4.426 1.00 95.69 77 ILE A O 1
ATOM 601 N N . LEU A 1 78 ? 2.206 8.116 6.224 1.00 94.75 78 LEU A N 1
ATOM 602 C CA . LEU A 1 78 ? 3.246 9.018 5.715 1.00 94.75 78 LEU A CA 1
ATOM 603 C C . LEU A 1 78 ? 4.646 8.444 5.960 1.00 94.75 78 LEU A C 1
ATOM 605 O O . LEU A 1 78 ? 5.471 8.396 5.047 1.00 94.75 78 LEU A O 1
ATOM 609 N N . ASP A 1 79 ? 4.908 7.982 7.184 1.00 93.38 79 ASP A N 1
ATOM 610 C CA . ASP A 1 79 ? 6.196 7.397 7.553 1.00 93.38 79 ASP A CA 1
ATOM 611 C C . ASP A 1 79 ? 6.308 5.952 7.042 1.00 93.38 79 ASP A C 1
ATOM 613 O O . ASP A 1 79 ? 5.622 5.040 7.510 1.00 93.38 79 ASP A O 1
ATOM 617 N N . GLY A 1 80 ? 7.150 5.753 6.028 1.00 93.19 80 GLY A N 1
ATOM 618 C CA . GLY A 1 80 ? 7.280 4.474 5.331 1.00 93.19 80 GLY A CA 1
ATOM 619 C C . GLY A 1 80 ? 6.312 4.275 4.160 1.00 93.19 80 GLY A C 1
ATOM 620 O O . GLY A 1 80 ? 6.100 3.129 3.754 1.00 93.19 80 GLY A O 1
ATOM 621 N N . ALA A 1 81 ? 5.748 5.355 3.603 1.00 94.19 81 ALA A N 1
ATOM 622 C CA . ALA A 1 81 ? 4.989 5.310 2.351 1.00 94.19 81 ALA A CA 1
ATOM 623 C C . ALA A 1 81 ? 5.787 4.596 1.240 1.00 94.19 81 ALA A C 1
ATOM 625 O O . ALA A 1 81 ? 6.997 4.791 1.098 1.00 94.19 81 ALA A O 1
ATOM 626 N N . GLY A 1 82 ? 5.132 3.736 0.464 1.00 95.44 82 GLY A N 1
ATOM 627 C CA . GLY A 1 82 ? 5.764 2.921 -0.575 1.00 95.44 82 GLY A CA 1
ATOM 628 C C . GLY A 1 82 ? 6.625 1.759 -0.071 1.00 95.44 82 GLY A C 1
ATOM 629 O O . GLY A 1 82 ? 7.187 1.024 -0.885 1.00 95.44 82 GLY A O 1
ATOM 630 N N . ALA A 1 83 ? 6.747 1.560 1.247 1.00 97.06 83 ALA A N 1
ATOM 631 C CA . ALA A 1 83 ? 7.644 0.571 1.835 1.00 97.06 83 ALA A CA 1
ATOM 632 C C . ALA A 1 83 ? 6.919 -0.510 2.652 1.00 97.06 83 ALA A C 1
ATOM 634 O O . ALA A 1 83 ? 5.856 -0.310 3.242 1.00 97.06 83 ALA A O 1
ATOM 635 N N . VAL A 1 84 ? 7.565 -1.677 2.756 1.00 98.31 84 VAL A N 1
ATOM 636 C CA . VAL A 1 84 ? 7.045 -2.838 3.502 1.00 98.31 84 VAL A CA 1
ATOM 637 C C . VAL A 1 84 ? 6.849 -2.528 4.989 1.00 98.31 84 VAL A C 1
ATOM 639 O O . VAL A 1 84 ? 5.853 -2.945 5.577 1.00 98.31 84 VAL A O 1
ATOM 642 N N . HIS A 1 85 ? 7.771 -1.787 5.612 1.00 98.12 85 HIS A N 1
ATOM 643 C CA . HIS A 1 85 ? 7.652 -1.453 7.032 1.00 98.12 85 HIS A CA 1
ATOM 644 C C . HIS A 1 85 ? 6.468 -0.507 7.299 1.00 98.12 85 HIS A C 1
ATOM 646 O O . HIS A 1 85 ? 5.776 -0.702 8.293 1.00 98.12 85 HIS A O 1
ATOM 652 N N . GLY A 1 86 ? 6.157 0.429 6.392 1.00 97.81 86 GLY A N 1
ATOM 653 C CA . GLY A 1 86 ? 4.953 1.265 6.476 1.00 97.81 86 GLY A CA 1
ATOM 654 C C . GLY A 1 86 ? 3.662 0.446 6.372 1.00 97.81 86 GLY A C 1
ATOM 655 O O . GLY A 1 86 ? 2.738 0.621 7.170 1.00 97.81 86 GLY A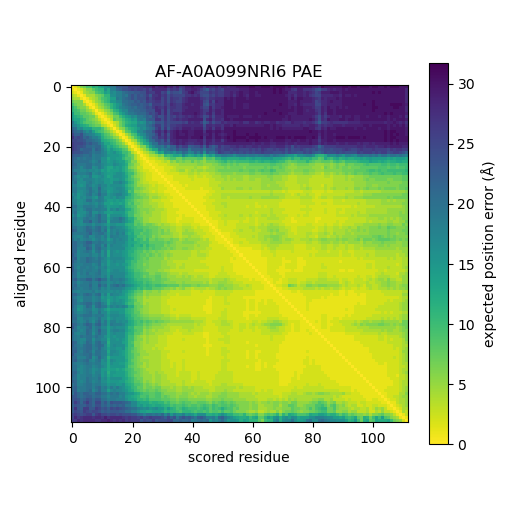 O 1
ATOM 656 N N . ALA A 1 87 ? 3.615 -0.535 5.463 1.00 98.38 87 ALA A N 1
ATOM 657 C CA . ALA A 1 87 ? 2.494 -1.477 5.388 1.00 98.38 87 ALA A CA 1
ATOM 658 C C . ALA A 1 87 ? 2.315 -2.282 6.690 1.00 98.38 87 ALA A C 1
ATOM 660 O O . ALA A 1 87 ? 1.194 -2.471 7.158 1.00 98.38 87 ALA A O 1
ATOM 661 N N . TRP A 1 88 ? 3.413 -2.724 7.309 1.00 98.56 88 TRP A N 1
ATOM 662 C CA . TRP A 1 88 ? 3.358 -3.432 8.588 1.00 98.56 88 TRP A CA 1
ATOM 663 C C . TRP A 1 88 ? 2.894 -2.528 9.739 1.00 98.56 88 TRP A C 1
ATOM 665 O O . TRP A 1 88 ? 2.016 -2.919 10.510 1.00 98.56 88 TRP A O 1
ATOM 675 N N . MET A 1 89 ? 3.441 -1.313 9.843 1.00 98.25 89 MET A N 1
ATOM 676 C CA . MET A 1 89 ? 3.081 -0.358 10.896 1.00 98.25 89 MET A CA 1
ATOM 677 C C . MET A 1 89 ? 1.613 0.062 10.805 1.00 98.25 89 MET A C 1
ATOM 679 O O . MET A 1 89 ? 0.921 0.041 11.820 1.00 98.25 89 MET A O 1
ATOM 683 N N . SER A 1 90 ? 1.116 0.371 9.603 1.00 98.00 90 SER A N 1
ATOM 684 C CA . SER A 1 90 ? -0.306 0.677 9.389 1.00 98.00 90 SER A CA 1
ATOM 685 C C . SER A 1 90 ? -1.208 -0.519 9.711 1.00 98.00 90 SER A C 1
ATOM 687 O O . SER A 1 90 ? -2.243 -0.352 10.348 1.00 98.00 90 SER A O 1
ATOM 689 N N . GLY A 1 91 ? -0.801 -1.746 9.367 1.00 98.25 91 GLY A N 1
ATOM 690 C CA . GLY A 1 91 ? -1.522 -2.957 9.773 1.00 98.25 91 GLY A CA 1
ATOM 691 C C . GLY A 1 91 ? -1.614 -3.109 11.294 1.00 98.25 91 GLY A C 1
ATOM 692 O O . GLY A 1 91 ? -2.685 -3.407 11.823 1.00 98.25 91 GLY A O 1
ATOM 693 N N . ARG A 1 92 ? -0.511 -2.855 12.009 1.00 97.75 92 ARG A N 1
ATOM 694 C CA . ARG A 1 92 ? -0.484 -2.886 13.477 1.00 97.75 92 ARG A CA 1
ATOM 695 C C . ARG A 1 92 ? -1.363 -1.786 14.083 1.00 97.75 92 ARG A C 1
ATOM 697 O O . ARG A 1 92 ? -2.142 -2.090 14.979 1.00 97.75 92 ARG A O 1
ATOM 704 N N . ARG A 1 93 ? -1.305 -0.562 13.541 1.00 96.50 93 ARG A N 1
ATOM 705 C CA . ARG A 1 93 ? -2.153 0.582 13.927 1.00 96.50 93 ARG A CA 1
ATOM 706 C C . ARG A 1 93 ? -3.641 0.227 13.863 1.00 96.50 93 ARG A C 1
ATOM 708 O O . ARG A 1 93 ? -4.364 0.413 14.838 1.00 96.50 93 ARG A O 1
ATOM 715 N N . GLU A 1 94 ? -4.102 -0.329 12.742 1.00 97.44 94 GLU A N 1
ATOM 716 C CA . GLU A 1 94 ? -5.518 -0.693 12.598 1.00 97.44 94 GLU A CA 1
ATOM 717 C C . GLU A 1 94 ? -5.919 -1.900 13.455 1.00 97.44 94 GLU A C 1
ATOM 719 O O . GLU A 1 94 ? -7.038 -1.948 13.969 1.00 97.44 94 GLU A O 1
ATOM 724 N N . ALA A 1 95 ? -5.017 -2.867 13.649 1.00 97.19 95 ALA A N 1
ATOM 725 C CA . ALA A 1 95 ? -5.261 -3.997 14.539 1.00 97.19 95 ALA A CA 1
ATOM 726 C C . ALA A 1 95 ? -5.419 -3.545 16.000 1.00 97.19 95 ALA A C 1
ATOM 728 O O . ALA A 1 95 ? -6.364 -3.968 16.665 1.00 97.19 95 ALA A O 1
ATOM 729 N N . GLU A 1 96 ? -4.541 -2.662 16.484 1.00 96.44 96 GLU A N 1
ATOM 730 C CA . GLU A 1 96 ? -4.629 -2.062 17.821 1.00 96.44 96 GLU A CA 1
ATOM 731 C C . GLU A 1 96 ? -5.949 -1.305 17.993 1.00 96.44 96 GLU A C 1
ATOM 733 O O . GLU A 1 96 ? -6.671 -1.561 18.956 1.00 96.44 96 GLU A O 1
ATOM 738 N N . HIS A 1 97 ? -6.334 -0.476 17.015 1.00 94.88 97 HIS A N 1
ATOM 739 C CA . HIS A 1 97 ? -7.622 0.220 17.038 1.00 94.88 97 HIS A CA 1
ATOM 740 C C . HIS A 1 97 ? -8.800 -0.757 17.189 1.00 94.88 97 HIS A C 1
ATOM 742 O O . HIS A 1 97 ? -9.715 -0.520 17.982 1.00 94.88 97 HIS A O 1
ATOM 748 N N . ILE A 1 98 ? -8.828 -1.847 16.416 1.00 95.75 98 ILE A N 1
ATOM 749 C CA . ILE A 1 98 ? -9.917 -2.834 16.484 1.00 95.75 98 ILE A CA 1
ATOM 750 C C . ILE A 1 98 ? -9.917 -3.535 17.846 1.00 95.75 98 ILE A C 1
ATOM 752 O O . ILE A 1 98 ? -10.971 -3.669 18.462 1.00 95.75 98 ILE A O 1
ATOM 756 N N . LEU A 1 99 ? -8.756 -3.961 18.342 1.00 97.06 99 LEU A N 1
ATOM 757 C CA . LEU A 1 99 ? -8.658 -4.664 19.620 1.00 97.06 99 LEU A CA 1
ATOM 758 C C . LEU A 1 99 ? -9.077 -3.784 20.802 1.00 97.06 99 LEU A C 1
ATOM 760 O O . LEU A 1 99 ? -9.776 -4.280 21.684 1.00 97.06 99 LEU A O 1
ATOM 764 N N . ILE A 1 100 ? -8.712 -2.499 20.800 1.00 95.81 100 ILE A N 1
ATOM 765 C CA . ILE A 1 100 ? -9.139 -1.537 21.825 1.00 95.81 100 ILE A CA 1
ATOM 766 C C . ILE A 1 100 ? -10.655 -1.329 21.759 1.00 95.81 100 ILE A C 1
ATOM 768 O O . ILE A 1 100 ? -11.338 -1.467 22.772 1.00 95.81 100 ILE A O 1
ATOM 772 N N . ARG A 1 101 ? -11.210 -1.079 20.563 1.00 93.31 101 ARG A N 1
ATOM 773 C CA . ARG A 1 101 ? -12.662 -0.894 20.375 1.00 93.31 101 ARG A CA 1
ATOM 774 C C . ARG A 1 101 ? -13.475 -2.104 20.847 1.00 93.31 101 ARG A C 1
ATOM 776 O O . ARG A 1 101 ? -14.562 -1.935 21.389 1.00 93.31 101 ARG A O 1
ATOM 783 N N . GLU A 1 102 ? -12.951 -3.311 20.646 1.00 95.50 102 GLU A N 1
ATOM 784 C CA . GLU A 1 102 ? -13.580 -4.570 21.065 1.00 95.50 102 GLU A CA 1
ATOM 785 C C . GLU A 1 102 ? -13.302 -4.935 22.537 1.00 95.50 102 GLU A C 1
ATOM 787 O O . GLU A 1 102 ? -13.708 -6.007 22.989 1.00 95.50 102 GLU A O 1
ATOM 792 N N . GLY A 1 103 ? -12.587 -4.090 23.289 1.00 96.31 103 GLY A N 1
ATOM 793 C CA . GLY A 1 103 ? -12.246 -4.332 24.695 1.00 96.31 103 GLY A CA 1
ATOM 794 C C . GLY A 1 103 ? -11.277 -5.500 24.916 1.00 96.31 103 GLY A C 1
ATOM 795 O O . GLY A 1 103 ? -11.262 -6.098 25.989 1.00 96.31 103 GLY A O 1
ATOM 796 N N . LYS A 1 104 ? -10.493 -5.865 23.893 1.00 97.19 104 LYS A N 1
ATOM 797 C CA . LYS A 1 104 ? -9.501 -6.958 23.920 1.00 97.19 104 LYS A CA 1
ATOM 798 C C . LYS A 1 104 ? -8.079 -6.480 24.209 1.00 97.19 104 LYS A C 1
ATOM 800 O O . LYS A 1 104 ? -7.209 -7.309 24.467 1.00 97.19 104 LYS A O 1
ATOM 805 N N . LEU A 1 105 ? -7.842 -5.175 24.129 1.00 96.69 105 LEU A N 1
ATOM 806 C CA . LEU A 1 105 ? -6.577 -4.521 24.442 1.00 96.69 105 LEU A CA 1
ATOM 807 C C . LEU A 1 105 ? -6.874 -3.231 25.212 1.00 96.69 105 LEU A C 1
ATOM 809 O O . LEU A 1 105 ? -7.808 -2.513 24.863 1.00 96.69 105 LEU A O 1
ATOM 813 N N . GLU A 1 106 ? -6.096 -2.943 26.252 1.00 95.00 106 GLU A N 1
ATOM 814 C CA . GLU A 1 106 ? -6.156 -1.651 26.941 1.00 95.00 106 GLU A CA 1
ATOM 815 C C . GLU A 1 106 ? -5.443 -0.584 26.103 1.00 95.00 106 GLU A C 1
ATOM 817 O O . GLU A 1 106 ? -4.341 -0.810 25.602 1.00 95.00 106 GLU A O 1
ATOM 822 N N . GLY A 1 107 ? -6.064 0.582 25.952 1.00 91.19 107 GLY A N 1
ATOM 823 C CA . GLY A 1 107 ? -5.490 1.706 25.225 1.00 91.19 107 GLY A CA 1
ATOM 824 C C . GLY A 1 107 ? -6.513 2.808 24.989 1.00 91.19 107 GLY A C 1
ATOM 825 O O . GLY A 1 107 ? -7.711 2.619 25.203 1.00 91.19 107 GLY A O 1
ATOM 826 N N . GLU A 1 108 ? -6.029 3.961 24.544 1.00 88.69 108 GLU A N 1
ATOM 827 C CA . GLU A 1 108 ? -6.865 5.097 24.165 1.00 88.69 108 GLU A CA 1
ATOM 828 C C . GLU A 1 108 ? -7.011 5.127 22.644 1.00 88.69 108 GLU A C 1
ATOM 830 O O . GLU A 1 108 ? -6.040 4.959 21.904 1.00 88.69 108 GLU A O 1
ATOM 835 N N . LEU A 1 109 ? -8.241 5.319 22.169 1.00 86.38 109 LEU A N 1
ATOM 836 C CA . LEU A 1 109 ? -8.475 5.624 20.764 1.00 86.38 109 LEU A CA 1
ATOM 837 C C . LEU A 1 109 ? -8.274 7.124 20.568 1.00 86.38 109 LEU A C 1
ATOM 839 O O . LEU A 1 109 ? -8.766 7.921 21.362 1.00 86.38 109 LEU A O 1
ATOM 843 N N . ASN A 1 110 ? -7.584 7.506 19.496 1.00 75.19 110 ASN A N 1
ATOM 844 C CA . ASN A 1 110 ? -7.485 8.912 19.127 1.00 75.19 110 ASN A CA 1
ATOM 845 C C . ASN A 1 110 ? -8.886 9.435 18.782 1.00 75.19 110 ASN A C 1
ATOM 847 O O .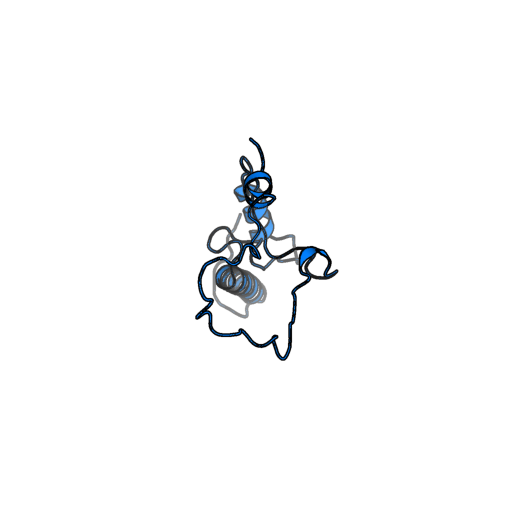 ASN A 1 110 ? -9.493 8.973 17.815 1.00 75.19 110 ASN A O 1
ATOM 851 N N . GLU A 1 111 ? -9.380 10.393 19.562 1.00 60.84 111 GLU A N 1
ATOM 852 C CA . GLU A 1 111 ? -10.563 11.178 19.222 1.00 60.84 111 GLU A CA 1
ATOM 853 C C . GLU A 1 111 ? -10.131 12.272 18.243 1.00 60.84 111 GLU A C 1
ATOM 855 O O . GLU A 1 111 ? -9.345 13.158 18.581 1.00 60.84 111 GLU A O 1
ATOM 860 N N . TRP A 1 112 ? -10.592 12.183 17.003 1.00 64.31 112 TRP A N 1
ATOM 861 C CA . TRP A 1 112 ? -10.356 13.180 15.963 1.00 64.31 112 TRP A CA 1
ATOM 862 C C . TRP A 1 112 ? -11.662 13.577 15.291 1.00 64.31 112 TRP A C 1
ATOM 864 O O . TRP A 1 112 ? -12.642 12.802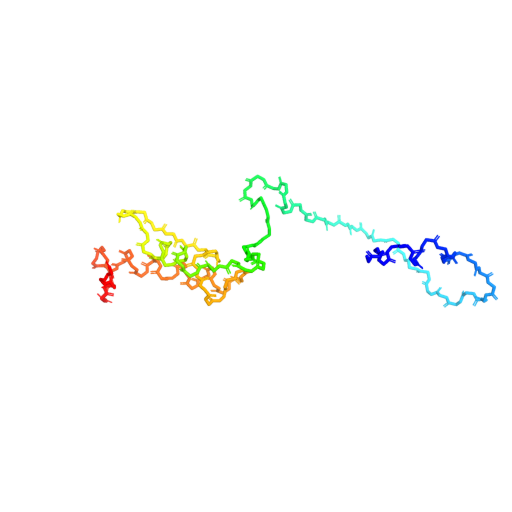 15.368 1.00 64.31 112 TRP A O 1
#

Mean predicted aligned error: 10.28 Å

pLDDT: mean 85.77, std 17.51, range [37.53, 98.56]

Sequence (112 aa):
MEPILSRLANVDLDSDETQDNRVQVTPPVNTIVSQWTVDPFSRGSYAACKPGDDPTDLVIHLERGLDKVRFAGEHTILDGAGAVHGAWMSGRREAEHILIREGKLEGELNEW

Organism: Pichia kudriavzevii (NCBI:txid4909)

Nearest PDB structures (foldseek):
  3bi2-assembly1_A  TM=9.588E-01  e=2.383E-06  Saccharomyces cerevisiae
  3zyx-assembly1_B  TM=8.185E-01  e=2.767E-02  Homo sapiens
  3rha-assembly1_A  TM=7.479E-01  e=3.932E-01  Paenarthrobacter aurescens TC1